Protein AF-A0AA35XKE0-F1 (afdb_monomer_lite)

pLDDT: mean 71.16, std 20.26, range [33.91, 96.56]

Radius of gyration: 29.08 Å; chains: 1; bounding box: 76×56×63 Å

Structure (mmCIF, N/CA/C/O backbone):
data_AF-A0AA35XKE0-F1
#
_entry.id   AF-A0AA35XKE0-F1
#
loop_
_atom_site.group_PDB
_atom_site.id
_atom_site.type_symbol
_atom_site.label_atom_id
_atom_site.label_alt_id
_atom_site.label_comp_id
_atom_site.label_asym_id
_atom_site.label_entity_id
_atom_site.label_seq_id
_atom_site.pdbx_PDB_ins_code
_atom_site.Cartn_x
_atom_site.Cartn_y
_atom_site.Cartn_z
_atom_site.occupancy
_atom_site.B_iso_or_equiv
_atom_site.auth_seq_id
_atom_site.auth_comp_id
_atom_site.auth_asym_id
_atom_site.auth_atom_id
_atom_site.pdbx_PDB_model_num
ATOM 1 N N . MET A 1 1 ? 40.261 -42.100 -32.897 1.00 43.12 1 MET A N 1
ATOM 2 C CA . MET A 1 1 ? 39.600 -41.003 -32.162 1.00 43.12 1 MET A CA 1
ATOM 3 C C . MET A 1 1 ? 39.778 -39.740 -32.977 1.00 43.12 1 MET A C 1
ATOM 5 O O . MET A 1 1 ? 40.883 -39.230 -33.085 1.00 43.12 1 MET A O 1
ATOM 9 N N . ASP A 1 2 ? 38.713 -39.352 -33.664 1.00 41.00 2 ASP A N 1
ATOM 10 C CA . ASP A 1 2 ? 38.736 -38.467 -34.825 1.00 41.00 2 ASP A CA 1
ATOM 11 C C . ASP A 1 2 ? 39.041 -37.004 -34.475 1.00 41.00 2 ASP A C 1
ATOM 13 O O . ASP A 1 2 ? 38.311 -36.356 -33.721 1.00 41.00 2 ASP A O 1
ATOM 17 N N . SER A 1 3 ? 40.111 -36.477 -35.083 1.00 40.22 3 SER A N 1
ATOM 18 C CA . SER A 1 3 ? 40.570 -35.077 -35.005 1.00 40.22 3 SER A CA 1
ATOM 19 C C . SER A 1 3 ? 39.459 -34.065 -35.351 1.00 40.22 3 SER A C 1
ATOM 21 O O . SER A 1 3 ? 39.380 -32.972 -34.789 1.00 40.22 3 SER A O 1
ATOM 23 N N . THR A 1 4 ? 38.504 -34.479 -36.183 1.00 53.78 4 THR A N 1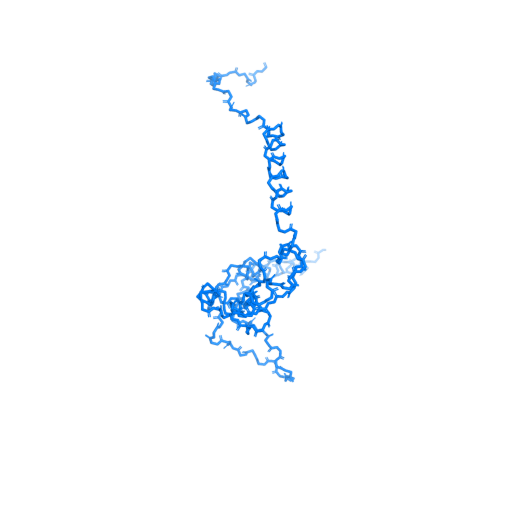
ATOM 24 C CA . THR A 1 4 ? 37.310 -33.722 -36.580 1.00 53.78 4 THR A CA 1
ATOM 25 C C . THR A 1 4 ? 36.356 -33.440 -35.416 1.00 53.78 4 THR A C 1
ATOM 27 O O . THR A 1 4 ? 35.724 -32.384 -35.378 1.00 53.78 4 THR A O 1
ATOM 30 N N . LYS A 1 5 ? 36.270 -34.341 -34.426 1.00 50.59 5 LYS A N 1
ATOM 31 C CA . LYS A 1 5 ? 35.386 -34.186 -33.257 1.00 50.59 5 LYS A CA 1
ATOM 32 C C . LYS A 1 5 ? 35.960 -33.197 -32.235 1.00 50.59 5 LYS A C 1
ATOM 34 O O . LYS A 1 5 ? 35.204 -32.461 -31.606 1.00 50.59 5 LYS A O 1
ATOM 39 N N . LEU A 1 6 ? 37.290 -33.121 -32.135 1.00 46.03 6 LEU A N 1
ATOM 40 C CA . LEU A 1 6 ? 38.006 -32.123 -31.330 1.00 46.03 6 LEU A CA 1
ATOM 41 C C . LEU A 1 6 ? 37.871 -30.710 -31.923 1.00 46.03 6 LEU A C 1
ATOM 43 O O . LEU A 1 6 ? 37.643 -29.762 -31.181 1.00 46.03 6 LEU A O 1
ATOM 47 N N . SER A 1 7 ? 37.904 -30.567 -33.253 1.00 45.28 7 SER A N 1
ATOM 48 C CA . SER A 1 7 ? 37.723 -29.266 -33.923 1.00 45.28 7 SER A CA 1
ATOM 49 C C . SER A 1 7 ? 36.307 -28.683 -33.753 1.00 45.28 7 SER A C 1
ATOM 51 O O . SER A 1 7 ? 36.143 -27.474 -33.584 1.00 45.28 7 SER A O 1
ATOM 53 N N . LEU A 1 8 ? 35.274 -29.535 -33.712 1.00 49.00 8 LEU A N 1
ATOM 54 C CA . LEU A 1 8 ? 33.892 -29.113 -33.440 1.00 49.00 8 LEU A CA 1
ATOM 55 C C . LEU A 1 8 ? 33.658 -28.726 -31.970 1.00 49.00 8 LEU A C 1
ATOM 57 O O . LEU A 1 8 ? 32.891 -27.806 -31.695 1.00 49.00 8 LEU A O 1
ATOM 61 N N . LEU A 1 9 ? 34.342 -29.382 -31.028 1.00 46.41 9 LEU A N 1
ATOM 62 C CA . LEU A 1 9 ? 34.306 -29.010 -29.608 1.00 46.41 9 LEU A CA 1
ATOM 63 C C . LEU A 1 9 ? 35.000 -27.663 -29.350 1.00 46.41 9 LEU A C 1
ATOM 65 O O . LEU A 1 9 ? 34.483 -26.852 -28.586 1.00 46.41 9 LEU A O 1
ATOM 69 N N . VAL A 1 10 ? 36.109 -27.384 -30.045 1.00 47.38 10 VAL A N 1
ATOM 70 C CA . VAL A 1 10 ? 36.825 -26.097 -29.958 1.00 47.38 10 VAL A CA 1
ATOM 71 C C . VAL A 1 10 ? 36.003 -24.945 -30.554 1.00 47.38 10 VAL A C 1
ATOM 73 O O . VAL A 1 10 ? 36.035 -23.837 -30.026 1.00 47.38 10 VAL A O 1
ATOM 76 N N . ARG A 1 11 ? 35.180 -25.202 -31.582 1.00 41.00 11 ARG A N 1
ATOM 77 C CA . ARG A 1 11 ? 34.231 -24.201 -32.106 1.00 41.00 11 ARG A CA 1
ATOM 78 C C . ARG A 1 11 ? 33.050 -23.922 -31.176 1.00 41.00 11 ARG A C 1
ATOM 80 O O . ARG A 1 11 ? 32.600 -22.786 -31.129 1.00 41.00 11 ARG A O 1
ATOM 87 N N . ASN A 1 12 ? 32.570 -24.903 -30.414 1.00 46.69 12 ASN A N 1
ATOM 88 C CA . ASN A 1 12 ? 31.483 -24.672 -29.455 1.00 46.69 12 ASN A CA 1
ATOM 89 C C . ASN A 1 12 ? 31.939 -23.949 -28.178 1.00 46.69 12 ASN A C 1
ATOM 91 O O . ASN A 1 12 ? 31.130 -23.263 -27.562 1.00 46.69 12 ASN A O 1
ATOM 95 N N . LEU A 1 13 ? 33.215 -24.058 -27.791 1.00 45.88 13 LEU A N 1
ATOM 96 C CA . LEU A 1 13 ? 33.746 -23.316 -26.643 1.00 45.88 13 LEU A CA 1
ATOM 97 C C . LEU A 1 13 ? 34.008 -21.837 -26.988 1.00 45.88 13 LEU A C 1
ATOM 99 O O . LEU A 1 13 ? 33.662 -20.968 -26.198 1.00 45.88 13 LEU A O 1
ATOM 103 N N . ALA A 1 14 ? 34.511 -21.548 -28.195 1.00 43.06 14 ALA A N 1
ATOM 104 C CA . ALA A 1 14 ? 34.700 -20.174 -28.680 1.00 43.06 14 ALA A CA 1
ATOM 105 C C . ALA A 1 14 ? 33.368 -19.447 -28.964 1.00 43.06 14 ALA A C 1
ATOM 107 O O . ALA A 1 14 ? 33.230 -18.261 -28.678 1.00 43.06 14 ALA A O 1
ATOM 108 N N . VAL A 1 15 ? 32.344 -20.168 -29.445 1.00 45.81 15 VAL A N 1
ATOM 109 C CA . VAL A 1 15 ? 30.984 -19.617 -29.601 1.00 45.81 15 VAL A CA 1
ATOM 110 C C . VAL A 1 15 ? 30.332 -19.313 -28.247 1.00 45.81 15 VAL A C 1
ATOM 112 O O . VAL A 1 15 ? 29.514 -18.405 -28.165 1.00 45.81 15 VAL A O 1
ATOM 115 N N . ALA A 1 16 ? 30.695 -20.002 -27.161 1.00 44.62 16 ALA A N 1
ATOM 116 C CA . ALA A 1 16 ? 30.170 -19.680 -25.832 1.00 44.62 16 ALA A CA 1
ATOM 117 C C . ALA A 1 16 ? 30.711 -18.343 -25.283 1.00 44.62 16 ALA A C 1
ATOM 119 O O . ALA A 1 16 ? 30.010 -17.681 -24.518 1.00 44.62 16 ALA A O 1
ATOM 120 N N . GLU A 1 17 ? 31.911 -17.921 -25.700 1.00 45.12 17 GLU A N 1
ATOM 121 C CA . GLU A 1 17 ? 32.475 -16.609 -25.350 1.00 45.12 17 GLU A CA 1
ATOM 122 C C . GLU A 1 17 ? 31.908 -15.477 -26.228 1.00 45.12 17 GLU A C 1
ATOM 124 O O . GLU A 1 17 ? 31.626 -14.398 -25.708 1.00 45.12 17 GLU A O 1
ATOM 129 N N . GLU A 1 18 ? 31.620 -15.723 -27.514 1.00 40.78 18 GLU A N 1
ATOM 130 C CA . GLU A 1 18 ? 30.926 -14.750 -28.387 1.00 40.78 18 GLU A CA 1
ATOM 131 C C . GLU A 1 18 ? 29.409 -14.646 -28.127 1.00 40.78 18 GLU A C 1
ATOM 133 O O . GLU A 1 18 ? 28.808 -13.600 -28.365 1.00 40.78 18 GLU A O 1
ATOM 138 N N . VAL A 1 19 ? 28.774 -15.669 -27.544 1.00 45.00 19 VAL A N 1
ATOM 139 C CA . VAL A 1 19 ? 27.407 -15.581 -26.978 1.00 45.00 19 VAL A CA 1
ATOM 140 C C . VAL A 1 19 ? 27.407 -14.839 -25.621 1.00 45.00 19 VAL A C 1
ATOM 142 O O . VAL A 1 19 ? 26.362 -14.635 -25.001 1.00 45.00 19 VAL A O 1
ATOM 145 N N . GLY A 1 20 ? 28.571 -14.367 -25.160 1.00 41.25 20 GLY A N 1
ATOM 146 C CA . GLY A 1 20 ? 28.744 -13.643 -23.901 1.00 41.25 20 GLY A CA 1
ATOM 147 C C . GLY A 1 20 ? 28.135 -12.237 -23.860 1.00 41.25 20 GLY A C 1
ATOM 148 O O . GLY A 1 20 ? 27.991 -11.676 -22.768 1.00 41.25 20 GLY A O 1
ATOM 149 N N . GLU A 1 21 ? 27.743 -11.661 -25.002 1.00 45.25 21 GLU A N 1
ATOM 150 C CA . GLU A 1 21 ? 27.234 -10.284 -25.071 1.00 45.25 21 GLU A CA 1
ATOM 151 C C . GLU A 1 21 ? 25.977 -10.139 -25.937 1.00 45.25 21 GLU A C 1
ATOM 153 O O . GLU A 1 21 ? 25.869 -9.252 -26.780 1.00 45.25 21 GLU A O 1
ATOM 158 N N . LEU A 1 22 ? 24.953 -10.954 -25.671 1.00 45.44 22 LEU A N 1
ATOM 159 C CA . LEU A 1 22 ? 23.583 -10.545 -25.993 1.00 45.44 22 LEU A CA 1
ATOM 160 C C . LEU A 1 22 ? 23.202 -9.366 -25.079 1.00 45.44 22 LEU A C 1
ATOM 162 O O . LEU A 1 22 ? 22.754 -9.529 -23.938 1.00 45.44 22 LEU A O 1
ATOM 166 N N . LEU A 1 23 ? 23.462 -8.159 -25.578 1.00 44.06 23 LEU A N 1
ATOM 167 C CA . LEU A 1 23 ? 22.926 -6.913 -25.050 1.00 44.06 23 LEU A CA 1
ATOM 168 C C . LEU A 1 23 ? 21.469 -6.818 -25.499 1.00 44.06 23 LEU A C 1
ATOM 170 O O . LEU A 1 23 ? 21.179 -6.338 -26.591 1.00 44.06 23 LEU A O 1
ATOM 174 N N . ASP A 1 24 ? 20.548 -7.265 -24.654 1.00 46.69 24 ASP A N 1
ATOM 175 C CA . ASP A 1 24 ? 19.159 -6.846 -24.793 1.00 46.69 24 ASP A CA 1
ATOM 176 C C . ASP A 1 24 ? 19.128 -5.387 -24.331 1.00 46.69 24 ASP A C 1
ATOM 178 O O . ASP A 1 24 ? 19.309 -5.077 -23.148 1.00 46.69 24 ASP A O 1
ATOM 182 N N . SER A 1 25 ? 18.962 -4.454 -25.267 1.00 46.16 25 SER A N 1
ATOM 183 C CA . SER A 1 25 ? 18.502 -3.125 -24.890 1.00 46.16 25 SER A CA 1
ATOM 184 C C . SER A 1 25 ? 17.178 -3.328 -24.163 1.00 46.16 25 SER A C 1
ATOM 186 O O . SER A 1 25 ? 16.230 -3.871 -24.732 1.00 46.16 25 SER A O 1
ATOM 188 N N . LEU A 1 26 ? 17.089 -2.901 -22.903 1.00 48.56 26 LEU A N 1
ATOM 189 C CA . LEU A 1 26 ? 15.862 -2.976 -22.104 1.00 48.56 26 LEU A CA 1
ATOM 190 C C . LEU A 1 26 ? 14.786 -1.979 -22.603 1.00 48.56 26 LEU A C 1
ATOM 192 O O . LEU A 1 26 ? 13.951 -1.490 -21.845 1.00 48.56 26 LEU A O 1
ATOM 196 N N . SER A 1 27 ? 14.808 -1.664 -23.895 1.00 44.28 27 SER A N 1
ATOM 197 C CA . SER A 1 27 ? 13.769 -0.981 -24.651 1.00 44.28 27 SER A CA 1
ATOM 198 C C . SER A 1 27 ? 12.544 -1.861 -24.890 1.00 44.28 27 SER A C 1
ATOM 200 O O . SER A 1 27 ? 11.506 -1.363 -25.310 1.00 44.28 27 SER A O 1
ATOM 202 N N . ILE A 1 28 ? 12.622 -3.162 -24.604 1.00 43.41 28 ILE A N 1
ATOM 203 C CA . ILE A 1 28 ? 11.529 -4.088 -24.875 1.00 43.41 28 ILE A CA 1
ATOM 204 C C . ILE A 1 28 ? 10.677 -4.284 -23.620 1.00 43.41 28 ILE A C 1
ATOM 206 O O . ILE A 1 28 ? 10.781 -5.272 -22.884 1.00 43.41 28 ILE A O 1
ATOM 210 N N . ARG A 1 29 ? 9.736 -3.363 -23.428 1.00 41.78 29 ARG A N 1
ATOM 211 C CA . ARG A 1 29 ? 8.425 -3.780 -22.941 1.00 41.78 29 ARG A CA 1
ATOM 212 C C . ARG A 1 29 ? 7.697 -4.362 -24.132 1.00 41.78 29 ARG A C 1
ATOM 214 O O . ARG A 1 29 ? 7.096 -3.643 -24.913 1.00 41.78 29 ARG A O 1
ATOM 221 N N . LEU A 1 30 ? 7.743 -5.679 -24.274 1.00 40.44 30 LEU A N 1
ATOM 222 C CA . LEU A 1 30 ? 6.838 -6.376 -25.179 1.00 40.44 30 LEU A CA 1
ATOM 223 C C . LEU A 1 30 ? 5.414 -6.193 -24.650 1.00 40.44 30 LEU A C 1
ATOM 225 O O . LEU A 1 30 ? 4.890 -7.034 -23.919 1.00 40.44 30 LEU A O 1
ATOM 229 N N . GLN A 1 31 ? 4.756 -5.110 -25.044 1.00 38.22 31 GLN A N 1
ATOM 230 C CA . GLN A 1 31 ? 3.335 -5.206 -25.284 1.00 38.22 31 GLN A CA 1
ATOM 231 C C . GLN A 1 31 ? 3.248 -6.044 -26.558 1.00 38.22 31 GLN A C 1
ATOM 233 O O . GLN A 1 31 ? 3.557 -5.562 -27.641 1.00 38.22 31 GLN A O 1
ATOM 238 N N . LYS A 1 32 ? 2.956 -7.345 -26.418 1.00 33.91 32 LYS A N 1
ATOM 239 C CA . LYS A 1 32 ? 2.592 -8.188 -27.562 1.00 33.91 32 LYS A CA 1
ATOM 240 C C . LYS A 1 32 ? 1.379 -7.531 -28.225 1.00 33.91 32 LYS A C 1
ATOM 242 O O . LYS A 1 32 ? 0.245 -7.817 -27.852 1.00 33.91 32 LYS A O 1
ATOM 247 N N . LEU A 1 33 ? 1.609 -6.629 -29.173 1.00 37.31 33 LEU A N 1
ATOM 248 C CA . LEU A 1 33 ? 0.629 -6.320 -30.194 1.00 37.31 33 LEU A CA 1
ATOM 249 C C . LEU A 1 33 ? 0.478 -7.615 -30.980 1.00 37.31 33 LEU A C 1
ATOM 251 O O . LEU A 1 33 ? 1.449 -8.171 -31.490 1.00 37.31 33 LEU A O 1
ATOM 255 N N . ALA A 1 34 ? -0.731 -8.159 -30.925 1.00 39.97 34 ALA A N 1
ATOM 256 C CA . ALA A 1 34 ? -1.120 -9.446 -31.474 1.00 39.97 34 ALA A CA 1
ATOM 257 C C . ALA A 1 34 ? -1.132 -9.426 -33.012 1.00 39.97 34 ALA A C 1
ATOM 259 O O . ALA A 1 34 ? -2.156 -9.679 -33.637 1.00 39.97 34 ALA A O 1
ATOM 260 N N . SER A 1 35 ? 0.011 -9.133 -33.621 1.00 36.81 35 SER A N 1
ATOM 261 C CA . SER A 1 35 ? 0.182 -9.076 -35.065 1.00 36.81 35 SER A CA 1
ATOM 262 C C . SER A 1 35 ? 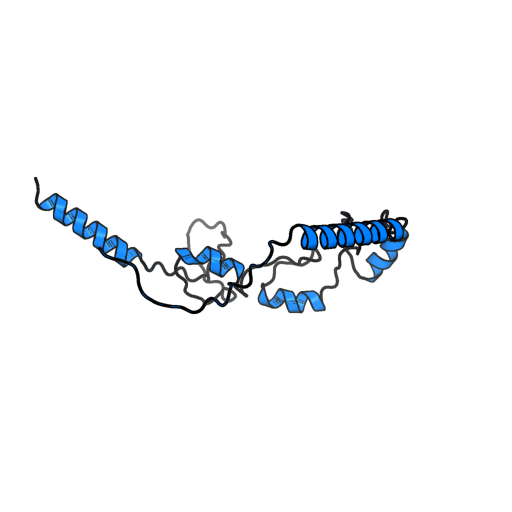1.291 -10.048 -35.442 1.00 36.81 35 SER A C 1
ATOM 264 O O . SER A 1 35 ? 2.405 -9.972 -34.932 1.00 36.81 35 SER A O 1
ATOM 266 N N . ALA A 1 36 ? 0.956 -11.003 -36.306 1.00 47.41 36 ALA A N 1
ATOM 267 C CA . ALA A 1 36 ? 1.725 -12.196 -36.669 1.00 47.41 36 ALA A CA 1
ATOM 268 C C . ALA A 1 36 ? 3.069 -11.945 -37.399 1.00 47.41 36 ALA A C 1
ATOM 270 O O . ALA A 1 36 ? 3.601 -12.842 -38.047 1.00 47.41 36 ALA A O 1
ATOM 271 N N . LEU A 1 37 ? 3.635 -10.745 -37.301 1.00 49.94 37 LEU A N 1
ATOM 272 C CA . LEU A 1 37 ? 4.887 -10.329 -37.921 1.00 49.94 37 LEU A CA 1
ATOM 273 C C . LEU A 1 37 ? 5.681 -9.587 -36.847 1.00 49.94 37 LEU A C 1
ATOM 275 O O . LEU A 1 37 ? 5.375 -8.443 -36.533 1.00 49.94 37 LEU A O 1
ATOM 279 N N . GLY A 1 38 ? 6.633 -10.281 -36.220 1.00 48.88 38 GLY A N 1
ATOM 280 C CA . GLY A 1 38 ? 7.394 -9.822 -35.054 1.00 48.88 38 GLY A CA 1
ATOM 281 C C . GLY A 1 38 ? 8.336 -8.648 -35.328 1.00 48.88 38 GLY A C 1
ATOM 282 O O . GLY A 1 38 ? 9.552 -8.798 -35.253 1.00 48.88 38 GLY A O 1
ATOM 283 N N . THR A 1 39 ? 7.787 -7.475 -35.625 1.00 37.25 39 THR A N 1
ATOM 284 C CA . THR A 1 39 ? 8.510 -6.205 -35.602 1.00 37.25 39 THR A CA 1
ATOM 285 C C . THR A 1 39 ? 8.592 -5.713 -34.160 1.00 37.25 39 THR A C 1
ATOM 287 O O . THR A 1 39 ? 7.575 -5.404 -33.540 1.00 37.25 39 THR A O 1
ATOM 290 N N . PHE A 1 40 ? 9.804 -5.678 -33.606 1.00 46.19 40 PHE A N 1
ATOM 291 C CA . PHE A 1 40 ? 10.076 -5.080 -32.301 1.00 46.19 40 PHE A CA 1
ATOM 292 C C . PHE A 1 40 ? 10.171 -3.565 -32.475 1.00 46.19 40 PHE A C 1
ATOM 294 O O . PHE A 1 40 ? 11.170 -3.062 -32.985 1.00 46.19 40 PHE A O 1
ATOM 301 N N . GLU A 1 41 ? 9.132 -2.837 -32.077 1.00 46.44 41 GLU A N 1
ATOM 302 C CA . GLU A 1 41 ? 9.211 -1.381 -31.985 1.00 46.44 41 GLU A CA 1
ATOM 303 C C . GLU A 1 41 ? 9.884 -1.002 -30.661 1.00 46.44 41 GLU A C 1
ATOM 305 O O . GLU A 1 41 ? 9.507 -1.475 -29.588 1.00 46.44 41 GLU A O 1
ATOM 310 N N . VAL A 1 42 ? 10.942 -0.194 -30.749 1.00 52.28 42 VAL A N 1
ATOM 311 C CA . VAL A 1 42 ? 11.642 0.354 -29.584 1.00 52.28 42 VAL A CA 1
ATOM 312 C C . VAL A 1 42 ? 10.761 1.448 -28.996 1.00 52.28 42 VAL A C 1
ATOM 314 O O . VAL A 1 42 ? 10.586 2.495 -29.615 1.00 52.28 42 VAL A O 1
ATOM 317 N N . ASP A 1 43 ? 10.214 1.206 -27.804 1.00 56.00 43 ASP A N 1
ATOM 318 C CA . ASP A 1 43 ? 9.458 2.213 -27.061 1.00 56.00 43 ASP A CA 1
ATOM 319 C C . ASP A 1 43 ? 10.360 3.440 -26.805 1.00 56.00 43 ASP A C 1
ATOM 321 O O . ASP A 1 43 ? 11.388 3.303 -26.131 1.00 56.00 43 ASP A O 1
ATOM 325 N N . PRO A 1 44 ? 10.005 4.649 -27.283 1.00 59.75 44 PRO A N 1
ATOM 326 C CA . PRO A 1 44 ? 10.804 5.858 -27.058 1.00 59.75 44 PRO A CA 1
ATOM 327 C C . PRO A 1 44 ? 10.849 6.274 -25.577 1.00 59.75 44 PRO A C 1
ATOM 329 O O . PRO A 1 44 ? 11.750 7.001 -25.171 1.00 59.75 44 PRO A O 1
ATOM 332 N N . ASN A 1 45 ? 9.912 5.773 -24.763 1.00 62.50 45 ASN A N 1
ATOM 333 C CA . ASN A 1 45 ? 9.873 5.943 -23.304 1.00 62.50 45 ASN A CA 1
ATOM 334 C C . ASN A 1 45 ? 10.545 4.779 -22.545 1.00 62.50 45 ASN A C 1
ATOM 336 O O . ASN A 1 45 ? 10.439 4.674 -21.320 1.00 62.50 45 ASN A O 1
ATOM 340 N N . GLY A 1 46 ? 11.178 3.851 -23.269 1.00 66.38 46 GLY A N 1
ATOM 341 C CA . GLY A 1 46 ? 11.890 2.710 -22.709 1.00 66.38 46 GLY A CA 1
ATOM 342 C C . GLY A 1 46 ? 13.222 3.103 -22.071 1.00 66.38 46 GLY A C 1
ATOM 343 O O . GLY A 1 46 ? 13.761 4.184 -22.301 1.00 66.38 46 GLY A O 1
ATOM 344 N N . CYS A 1 47 ? 13.788 2.203 -21.264 1.00 72.62 47 CYS A N 1
ATOM 345 C CA . CYS A 1 47 ? 15.110 2.440 -20.697 1.00 72.62 47 CYS A CA 1
ATOM 346 C C . CYS A 1 47 ? 16.169 2.401 -21.815 1.00 72.62 47 CYS A C 1
ATOM 348 O O . CYS A 1 47 ? 16.281 1.373 -22.487 1.00 72.62 47 CYS A O 1
ATOM 350 N N . PRO A 1 48 ? 17.006 3.443 -21.990 1.00 72.19 48 PRO A N 1
ATOM 351 C CA . PRO A 1 48 ? 18.068 3.435 -22.999 1.00 72.19 48 PRO A CA 1
ATOM 352 C C . PRO A 1 48 ? 19.263 2.540 -22.614 1.00 72.19 48 PRO A C 1
ATOM 354 O O . PRO A 1 48 ? 20.236 2.444 -23.364 1.00 72.19 48 PRO A O 1
ATOM 357 N N . ALA A 1 49 ? 19.231 1.902 -21.437 1.00 68.56 49 ALA A N 1
ATOM 358 C CA . ALA A 1 49 ? 20.334 1.098 -20.935 1.00 68.56 49 ALA A CA 1
ATOM 359 C C . ALA A 1 49 ? 20.529 -0.185 -21.759 1.00 68.56 49 ALA A C 1
ATOM 361 O O . ALA A 1 49 ? 19.604 -0.972 -21.976 1.00 68.56 49 ALA A O 1
ATOM 362 N N . LYS A 1 50 ? 21.781 -0.419 -22.162 1.00 70.44 50 LYS A N 1
ATOM 363 C CA . LYS A 1 50 ? 22.246 -1.682 -22.740 1.00 70.44 50 LYS A CA 1
ATOM 364 C C . LYS A 1 50 ? 22.887 -2.493 -21.623 1.00 70.44 50 LYS A C 1
ATOM 366 O O . LYS A 1 50 ? 23.943 -2.121 -21.119 1.00 70.44 50 LYS A O 1
ATOM 371 N N . ILE A 1 51 ? 22.230 -3.565 -21.205 1.00 69.81 51 ILE A N 1
ATOM 372 C CA . ILE A 1 51 ? 22.677 -4.407 -20.093 1.00 69.81 51 ILE A CA 1
ATOM 373 C C . ILE A 1 51 ? 22.826 -5.849 -20.565 1.00 69.81 51 ILE A C 1
ATOM 375 O O . ILE A 1 51 ? 22.161 -6.284 -21.503 1.00 69.81 51 ILE A O 1
ATOM 379 N N . LYS A 1 52 ? 23.696 -6.611 -19.900 1.00 70.00 52 LYS A N 1
ATOM 380 C CA . LYS A 1 52 ? 23.830 -8.045 -20.173 1.00 70.00 52 LYS A CA 1
ATOM 381 C C . LYS A 1 52 ? 22.540 -8.758 -19.770 1.00 70.00 52 LYS A C 1
ATOM 383 O O . LYS A 1 52 ? 22.038 -8.514 -18.672 1.00 70.00 52 LYS A O 1
ATOM 388 N N . LEU A 1 53 ? 22.055 -9.679 -20.604 1.00 70.00 53 LEU A N 1
ATOM 389 C CA . LEU A 1 53 ? 20.840 -10.465 -20.346 1.00 70.00 53 LEU A CA 1
ATOM 390 C C . LEU A 1 53 ? 20.777 -11.068 -18.935 1.00 70.00 53 LEU A C 1
ATOM 392 O O . LEU A 1 53 ? 19.755 -10.960 -18.262 1.00 70.00 53 LEU A O 1
ATOM 396 N N . GLY A 1 54 ? 21.884 -11.637 -18.448 1.00 68.62 54 GLY A N 1
ATOM 397 C CA . GLY A 1 54 ? 21.955 -12.231 -17.106 1.00 68.62 54 GLY A CA 1
ATOM 398 C C . GLY A 1 54 ? 21.708 -11.241 -15.958 1.00 68.62 54 GLY A C 1
ATOM 399 O O . GLY A 1 54 ? 21.277 -11.651 -14.887 1.00 68.62 54 GLY A O 1
ATOM 400 N N . LYS A 1 55 ? 21.914 -9.938 -16.190 1.00 72.19 55 LYS A N 1
ATOM 401 C CA . LYS A 1 55 ? 21.688 -8.856 -15.215 1.00 72.19 55 LYS A CA 1
ATOM 402 C C . LYS A 1 55 ? 20.356 -8.129 -15.415 1.00 72.19 55 LYS A C 1
ATOM 404 O O . LYS A 1 55 ? 20.056 -7.171 -14.704 1.00 72.19 55 LYS A O 1
ATOM 409 N N . ARG A 1 56 ? 19.526 -8.581 -16.362 1.00 73.19 56 ARG A N 1
ATOM 410 C CA . ARG A 1 56 ? 18.219 -7.978 -16.658 1.00 73.19 56 ARG A CA 1
ATOM 411 C C . ARG A 1 56 ? 17.309 -7.930 -15.436 1.00 73.19 56 ARG A C 1
ATOM 413 O O . ARG A 1 56 ? 16.716 -6.892 -15.164 1.00 73.19 56 ARG A O 1
ATOM 420 N N . GLY A 1 57 ? 17.224 -9.031 -14.690 1.00 76.50 57 GLY A N 1
ATOM 421 C CA . GLY A 1 57 ? 16.358 -9.121 -13.512 1.00 76.50 57 GLY A CA 1
ATOM 422 C C . GLY A 1 57 ? 16.798 -8.221 -12.353 1.00 76.50 57 GLY A C 1
ATOM 423 O O . GLY A 1 57 ? 15.956 -7.764 -11.587 1.00 76.50 57 GLY A O 1
ATOM 424 N N . GLU A 1 58 ? 18.098 -7.949 -12.223 1.00 81.69 58 GLU A N 1
ATOM 425 C CA . GLU A 1 58 ? 18.625 -6.990 -11.243 1.00 81.69 58 GLU A CA 1
ATOM 426 C C . GLU A 1 58 ? 18.274 -5.566 -11.674 1.00 81.69 58 GLU A C 1
ATOM 428 O O . GLU A 1 58 ? 17.644 -4.823 -10.926 1.00 81.69 58 GLU A O 1
ATOM 433 N N . HIS A 1 59 ? 18.555 -5.233 -12.934 1.00 82.38 59 HIS A N 1
ATOM 434 C CA . HIS A 1 59 ? 18.240 -3.923 -13.481 1.00 82.38 59 HIS A CA 1
ATOM 435 C C . HIS A 1 59 ? 16.740 -3.604 -13.438 1.00 82.38 59 HIS A C 1
ATOM 437 O O . HIS A 1 59 ? 16.375 -2.496 -13.071 1.00 82.38 59 HIS A O 1
ATOM 443 N N . GLU A 1 60 ? 15.842 -4.540 -13.756 1.00 80.38 60 GLU A N 1
ATOM 444 C CA . GLU A 1 60 ? 14.389 -4.300 -13.726 1.00 80.38 60 GLU A CA 1
ATOM 445 C C . GLU A 1 60 ? 13.886 -3.869 -12.333 1.00 80.38 60 GLU A C 1
ATOM 447 O O . GLU A 1 60 ? 12.957 -3.060 -12.212 1.00 80.38 60 GLU A O 1
ATOM 452 N N . LYS A 1 61 ? 14.538 -4.335 -11.260 1.00 81.44 61 LYS A N 1
ATOM 453 C CA . LYS A 1 61 ? 14.203 -3.958 -9.877 1.00 81.44 61 LYS A CA 1
ATOM 454 C C . LYS A 1 61 ? 14.599 -2.526 -9.528 1.00 81.44 61 LYS A C 1
ATOM 456 O O . LYS A 1 61 ? 13.954 -1.937 -8.667 1.00 81.44 61 LYS A O 1
ATOM 461 N N . GLU A 1 62 ? 15.581 -1.960 -10.222 1.00 81.19 62 GLU A N 1
ATOM 462 C CA . GLU A 1 62 ? 16.142 -0.631 -9.929 1.00 81.19 62 GLU A CA 1
ATO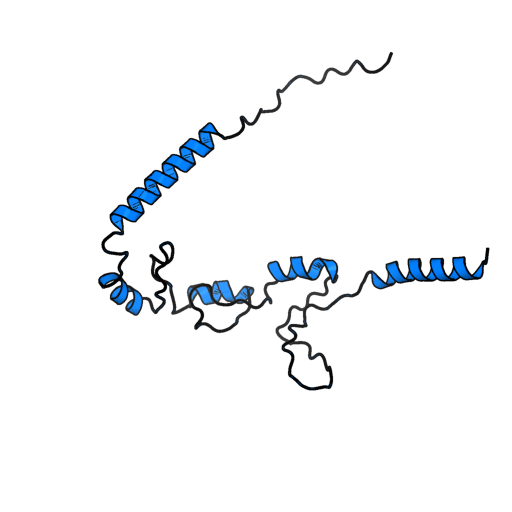M 463 C C . GLU A 1 62 ? 15.908 0.388 -11.055 1.00 81.19 62 GLU A C 1
ATOM 465 O O . GLU A 1 62 ? 16.053 1.591 -10.865 1.00 81.19 62 GLU A O 1
ATOM 470 N N . CYS A 1 63 ? 15.480 -0.068 -12.231 1.00 84.75 63 CYS A N 1
ATOM 471 C CA . CYS A 1 63 ? 15.274 0.766 -13.403 1.00 84.75 63 CYS A CA 1
ATOM 472 C C . CYS A 1 63 ? 14.185 1.816 -13.151 1.00 84.75 63 CYS A C 1
ATOM 474 O O . CYS A 1 63 ? 13.035 1.478 -12.859 1.00 84.75 63 CYS A O 1
ATOM 476 N N . GLY A 1 64 ? 14.535 3.095 -13.301 1.00 80.50 64 GLY A N 1
ATOM 477 C CA . GLY A 1 64 ? 13.593 4.214 -13.192 1.00 80.50 64 GLY A CA 1
ATOM 478 C C . GLY A 1 64 ? 12.517 4.202 -14.281 1.00 80.50 64 GLY A C 1
ATOM 479 O O . GLY A 1 64 ? 11.391 4.621 -14.042 1.00 80.50 64 GLY A O 1
ATOM 480 N N . TYR A 1 65 ? 12.823 3.625 -15.443 1.00 81.25 65 TYR A N 1
ATOM 481 C CA . TYR A 1 65 ? 11.886 3.500 -16.558 1.00 81.25 65 TYR A CA 1
ATOM 482 C C . TYR A 1 65 ? 10.982 2.268 -16.443 1.00 81.25 65 TYR A C 1
ATOM 484 O O . TYR A 1 65 ? 10.202 2.015 -17.355 1.00 81.25 65 TYR A O 1
ATOM 492 N N . ALA A 1 66 ? 11.085 1.468 -15.373 1.00 81.44 66 ALA A N 1
ATOM 493 C CA . ALA A 1 66 ? 10.238 0.294 -15.145 1.00 81.44 66 ALA A CA 1
ATOM 494 C C . ALA A 1 66 ? 8.787 0.697 -14.815 1.00 81.44 66 ALA A C 1
ATOM 496 O O . ALA A 1 66 ? 8.562 1.776 -14.269 1.00 81.44 66 ALA A O 1
ATOM 497 N N . PRO A 1 67 ? 7.774 -0.129 -15.159 1.00 82.19 67 PRO A N 1
ATOM 498 C CA . PRO A 1 67 ? 6.380 0.271 -15.063 1.00 82.19 67 PRO A CA 1
ATOM 499 C C . PRO A 1 67 ? 5.976 -0.026 -13.646 1.00 82.19 67 PRO A C 1
ATOM 501 O O . PRO A 1 67 ? 6.201 -1.122 -13.133 1.00 82.19 67 PRO A O 1
ATOM 504 N N . VAL A 1 68 ? 5.333 0.916 -13.013 1.00 87.19 68 VAL A N 1
ATOM 505 C CA . VAL A 1 68 ? 4.831 0.688 -11.680 1.00 87.19 68 VAL A CA 1
ATOM 506 C C . VAL A 1 68 ? 3.392 1.131 -11.631 1.00 87.19 68 VAL A C 1
ATOM 508 O O . VAL A 1 68 ? 2.956 2.046 -12.332 1.00 87.19 68 VAL A O 1
ATOM 511 N N . TYR A 1 69 ? 2.639 0.396 -10.831 1.00 86.25 69 TYR A N 1
ATOM 512 C CA . TYR A 1 69 ? 1.295 0.774 -10.458 1.00 86.25 69 TYR A CA 1
ATOM 513 C C . TYR A 1 69 ? 1.376 1.620 -9.200 1.00 86.25 69 TYR A C 1
ATOM 515 O O . TYR A 1 69 ? 2.246 1.399 -8.349 1.00 86.25 69 TYR A O 1
ATOM 523 N N . CYS A 1 70 ? 0.454 2.568 -9.067 1.00 86.81 70 CYS A N 1
ATOM 524 C CA . CYS A 1 70 ? 0.381 3.364 -7.859 1.00 86.81 70 CYS A CA 1
ATOM 525 C C . CYS A 1 70 ? 0.126 2.458 -6.643 1.00 86.81 70 CYS A C 1
ATOM 527 O O . CYS A 1 70 ? -0.825 1.669 -6.628 1.00 86.81 70 CYS A O 1
ATOM 529 N N . PRO A 1 71 ? 0.931 2.592 -5.578 1.00 84.56 71 PRO A N 1
ATOM 530 C CA . PRO A 1 71 ? 0.726 1.849 -4.354 1.00 84.56 71 PRO A CA 1
ATOM 531 C C . PRO A 1 71 ? -0.442 2.394 -3.541 1.00 84.56 71 PRO A C 1
ATOM 533 O O . PRO A 1 71 ? -0.741 1.776 -2.535 1.00 84.56 71 PRO A O 1
ATOM 536 N N . ASN A 1 72 ? -1.087 3.506 -3.902 1.00 82.38 72 ASN A N 1
ATOM 537 C CA . ASN A 1 72 ? -2.237 4.036 -3.163 1.00 82.38 72 ASN A CA 1
ATOM 538 C C . ASN A 1 72 ? -3.566 3.518 -3.718 1.00 82.38 72 ASN A C 1
ATOM 540 O O . ASN A 1 72 ? -4.466 3.207 -2.945 1.00 82.38 72 ASN A O 1
ATOM 544 N N . SER A 1 73 ? -3.684 3.373 -5.038 1.00 79.06 73 SER A N 1
ATOM 545 C CA . SER A 1 73 ? -4.914 2.918 -5.684 1.00 79.06 73 SER A CA 1
ATOM 546 C C . SER A 1 73 ? -4.622 2.207 -6.998 1.00 79.06 73 SER A C 1
ATOM 548 O O . SER A 1 73 ? -3.769 2.637 -7.770 1.00 79.06 73 SER A O 1
ATOM 550 N N . SER A 1 74 ? -5.379 1.145 -7.277 1.00 75.75 74 SER A N 1
ATOM 551 C CA . SER A 1 74 ? -5.384 0.475 -8.584 1.00 75.75 74 SER A CA 1
ATOM 552 C C . SER A 1 74 ? -6.084 1.288 -9.679 1.00 75.75 74 SER A C 1
ATOM 554 O O . SER A 1 74 ? -6.091 0.863 -10.830 1.00 75.75 74 SER A O 1
ATOM 556 N N . VAL A 1 75 ? -6.713 2.414 -9.320 1.00 78.00 75 VAL A N 1
ATOM 557 C CA . VAL A 1 75 ? -7.374 3.335 -10.260 1.00 78.00 75 VAL A CA 1
ATOM 558 C C . VAL A 1 75 ? -6.349 4.205 -10.983 1.00 78.00 75 VAL A C 1
ATOM 560 O O . VAL A 1 75 ? -6.546 4.555 -12.144 1.00 78.00 75 VAL A O 1
ATOM 563 N N . CYS A 1 76 ? -5.236 4.538 -10.327 1.00 79.50 76 CYS A N 1
ATOM 564 C CA . CYS A 1 76 ? -4.150 5.240 -10.993 1.00 79.50 76 CYS A CA 1
ATOM 565 C C . CYS A 1 76 ? -3.555 4.329 -12.081 1.00 79.50 76 CYS A C 1
ATOM 567 O O . CYS A 1 76 ? -3.299 3.146 -11.840 1.00 79.50 76 CYS A O 1
ATOM 569 N N . GLY A 1 77 ? -3.348 4.881 -13.280 1.00 81.38 77 GLY A N 1
ATOM 570 C CA . GLY A 1 77 ? -2.782 4.154 -14.416 1.00 81.38 77 GLY A CA 1
ATOM 571 C C . GLY A 1 77 ? -1.344 3.663 -14.188 1.00 81.38 77 GLY A C 1
ATOM 572 O O . GLY A 1 77 ? -0.748 3.851 -13.127 1.00 81.38 77 GLY A O 1
ATOM 573 N N . LYS A 1 78 ? -0.771 3.023 -15.213 1.00 82.06 78 LYS A N 1
ATOM 574 C CA . LYS A 1 78 ? 0.655 2.661 -15.228 1.00 82.06 78 LYS A CA 1
ATOM 575 C C . LYS A 1 78 ? 1.504 3.921 -15.381 1.00 82.06 78 LYS A C 1
ATOM 577 O O . LYS A 1 78 ? 1.174 4.768 -16.205 1.00 82.06 78 LYS A O 1
ATOM 582 N N . MET A 1 79 ? 2.616 3.991 -14.660 1.00 85.88 79 MET A N 1
ATOM 583 C CA . MET A 1 79 ? 3.583 5.090 -14.764 1.00 85.88 79 MET A CA 1
ATOM 584 C C . MET A 1 79 ? 5.016 4.604 -14.580 1.00 85.88 79 MET A C 1
ATOM 586 O O . MET A 1 79 ? 5.226 3.433 -14.247 1.00 85.88 79 MET A O 1
ATOM 590 N N . LEU A 1 80 ? 6.007 5.457 -14.827 1.00 84.75 80 LEU A N 1
ATOM 591 C CA . LEU A 1 80 ? 7.407 5.087 -14.640 1.00 84.75 80 LEU A CA 1
ATOM 592 C C . LEU A 1 80 ? 7.777 5.104 -13.154 1.00 84.75 80 LEU A C 1
ATOM 594 O O . LEU A 1 80 ? 7.250 5.888 -12.364 1.00 84.75 80 LEU A O 1
ATOM 598 N N . ARG A 1 81 ? 8.721 4.248 -12.754 1.00 85.19 81 ARG A N 1
ATOM 599 C CA . ARG A 1 81 ? 9.227 4.208 -11.374 1.00 85.19 81 ARG A CA 1
ATOM 600 C C . ARG A 1 81 ? 9.803 5.556 -10.942 1.00 85.19 81 ARG A C 1
ATOM 602 O O . ARG A 1 81 ? 9.601 5.940 -9.798 1.00 85.19 81 ARG A O 1
ATOM 609 N N . SER A 1 82 ? 10.457 6.281 -11.846 1.00 84.44 82 SER A N 1
ATOM 610 C CA . SER A 1 82 ? 10.941 7.642 -11.593 1.00 84.44 82 SER A CA 1
ATOM 611 C C . SER A 1 82 ? 9.815 8.649 -11.338 1.00 84.44 82 SER A C 1
ATOM 613 O O . SER A 1 82 ? 9.992 9.571 -10.551 1.00 84.44 82 SER A O 1
ATOM 615 N N . GLU A 1 83 ? 8.655 8.471 -11.970 1.00 85.56 83 GLU A N 1
ATOM 616 C CA . GLU A 1 83 ? 7.495 9.364 -11.832 1.00 85.56 83 GLU A CA 1
ATOM 617 C C . GLU A 1 83 ? 6.641 9.025 -10.602 1.00 85.56 83 GLU A C 1
ATOM 619 O O . GLU A 1 83 ? 5.832 9.840 -10.163 1.00 85.56 83 GLU A O 1
ATOM 624 N N . LEU A 1 84 ? 6.813 7.837 -10.011 1.00 87.88 84 LEU A N 1
ATOM 625 C CA . LEU A 1 84 ? 6.018 7.379 -8.869 1.00 87.88 84 LEU A CA 1
ATOM 626 C C . LEU A 1 84 ? 6.180 8.278 -7.637 1.00 87.88 84 LEU A C 1
ATOM 628 O O . LEU A 1 84 ? 5.202 8.507 -6.926 1.00 87.88 84 LEU A O 1
ATOM 632 N N . ASP A 1 85 ? 7.380 8.801 -7.381 1.00 87.19 85 ASP A N 1
ATOM 633 C CA . ASP A 1 85 ? 7.625 9.717 -6.259 1.00 87.19 85 ASP A CA 1
ATOM 634 C C . ASP A 1 85 ? 6.934 11.073 -6.447 1.00 87.19 85 ASP A C 1
ATOM 636 O O . ASP A 1 85 ? 6.416 11.647 -5.486 1.00 87.19 85 ASP A O 1
ATOM 640 N N . GLU A 1 86 ? 6.883 11.579 -7.680 1.00 88.94 86 GLU A N 1
ATOM 641 C CA . GLU A 1 86 ? 6.145 12.800 -8.004 1.00 88.94 86 GLU A CA 1
ATOM 642 C C . GLU A 1 86 ? 4.638 12.558 -7.925 1.00 88.94 86 GLU A C 1
ATOM 644 O O . GLU A 1 86 ? 3.924 13.283 -7.229 1.00 88.94 86 GLU A O 1
ATOM 649 N N . HIS A 1 87 ? 4.166 11.471 -8.538 1.00 88.81 87 HIS A N 1
ATOM 650 C CA . HIS A 1 87 ? 2.775 11.056 -8.461 1.00 88.81 87 HIS A CA 1
ATOM 651 C C . HIS A 1 87 ? 2.311 10.888 -7.026 1.00 88.81 87 HIS A C 1
ATOM 653 O O . HIS A 1 87 ? 1.224 11.326 -6.688 1.00 88.81 87 HIS A O 1
ATOM 659 N N . ARG A 1 88 ? 3.120 10.295 -6.145 1.00 86.50 88 ARG A N 1
ATOM 660 C CA . ARG A 1 88 ? 2.743 10.104 -4.742 1.00 86.50 88 ARG A CA 1
ATOM 661 C C . ARG A 1 88 ? 2.399 11.423 -4.042 1.00 86.50 88 ARG A C 1
ATOM 663 O O . ARG A 1 88 ? 1.571 11.404 -3.137 1.00 86.50 88 ARG A O 1
ATOM 670 N N . LYS A 1 89 ? 3.003 12.542 -4.455 1.00 86.12 89 LYS A N 1
ATOM 671 C CA . LYS A 1 89 ? 2.720 13.880 -3.911 1.00 86.12 89 LYS A CA 1
ATOM 672 C C . LYS A 1 89 ? 1.431 14.483 -4.470 1.00 86.12 89 LYS A C 1
ATOM 674 O O . LYS A 1 89 ? 0.766 15.221 -3.754 1.00 86.12 89 LYS A O 1
ATOM 679 N N . THR A 1 90 ? 1.078 14.181 -5.719 1.00 86.00 90 THR A N 1
ATOM 680 C CA . THR A 1 90 ? -0.122 14.714 -6.395 1.00 86.00 90 THR A CA 1
ATOM 681 C C . THR A 1 90 ? -1.282 13.715 -6.457 1.00 86.00 90 THR A C 1
ATOM 683 O O . THR A 1 90 ? -2.355 14.029 -6.972 1.00 86.00 90 THR A O 1
ATOM 686 N N . CYS A 1 91 ? -1.084 12.497 -5.949 1.00 88.06 91 CYS A N 1
ATOM 687 C CA . CYS A 1 91 ? -2.053 11.418 -6.018 1.00 88.06 91 CYS A CA 1
ATOM 688 C C . CYS A 1 91 ? -3.277 11.782 -5.186 1.00 88.06 91 CYS A C 1
ATOM 690 O O . CYS A 1 91 ? -3.225 11.838 -3.961 1.00 88.06 91 CYS A O 1
ATOM 692 N N . GLN A 1 92 ? -4.398 11.964 -5.876 1.00 87.81 92 GLN A N 1
ATOM 693 C CA . GLN A 1 92 ? -5.685 12.274 -5.258 1.00 87.81 92 GLN A CA 1
ATOM 694 C C . GLN A 1 92 ? -6.226 11.104 -4.433 1.00 87.81 92 GLN A C 1
ATOM 696 O O . GLN A 1 92 ? -7.039 11.312 -3.544 1.00 87.81 92 GLN A O 1
ATOM 701 N N . TYR A 1 93 ? -5.770 9.879 -4.706 1.00 88.69 93 TYR A N 1
ATOM 702 C CA . TYR A 1 93 ? -6.208 8.687 -3.994 1.00 88.69 93 TYR A CA 1
ATOM 703 C C . TYR A 1 93 ? -5.252 8.321 -2.864 1.00 88.69 93 TYR A C 1
ATOM 705 O O . TYR A 1 93 ? -4.036 8.222 -3.049 1.00 88.69 93 TYR A O 1
ATOM 713 N N . GLN A 1 94 ? -5.826 8.014 -1.711 1.00 88.62 94 GLN A N 1
ATOM 714 C CA . GLN A 1 94 ? -5.142 7.430 -0.568 1.00 88.62 94 GLN A CA 1
ATOM 715 C C . GLN A 1 94 ? -5.892 6.190 -0.082 1.00 88.62 94 GLN A C 1
ATOM 717 O O . GLN A 1 94 ? -7.056 5.964 -0.411 1.00 88.62 94 GLN A O 1
ATOM 722 N N . ARG A 1 95 ? -5.204 5.354 0.698 1.00 89.88 95 ARG A N 1
ATOM 723 C CA . ARG A 1 95 ? -5.841 4.247 1.416 1.00 89.88 95 ARG A CA 1
ATOM 724 C C . ARG A 1 95 ? -6.240 4.693 2.808 1.00 89.88 95 ARG A C 1
ATOM 726 O O . ARG A 1 95 ? -5.575 5.535 3.406 1.00 89.88 95 ARG A O 1
ATOM 733 N N . CYS A 1 96 ? -7.283 4.068 3.341 1.00 92.19 96 CYS A N 1
ATOM 734 C CA . CYS A 1 96 ? -7.668 4.242 4.735 1.00 92.19 96 CYS A CA 1
ATOM 735 C C . CYS A 1 96 ? -6.455 4.011 5.670 1.00 92.19 96 CYS A C 1
ATOM 737 O O . CYS A 1 96 ? -5.719 3.040 5.464 1.00 92.19 96 CYS A O 1
ATOM 739 N N . PRO A 1 97 ? -6.252 4.826 6.726 1.00 90.69 97 PRO A N 1
ATOM 740 C CA . PRO A 1 97 ? -5.184 4.621 7.717 1.00 90.69 97 PRO A CA 1
ATOM 741 C C . PRO A 1 97 ? -5.178 3.214 8.339 1.00 90.69 97 PRO A C 1
ATOM 743 O O . PRO A 1 97 ? -4.134 2.684 8.723 1.00 90.69 97 PRO A O 1
ATOM 746 N N . HIS A 1 98 ? -6.347 2.570 8.370 1.00 91.25 98 HIS A N 1
ATOM 747 C CA . HIS A 1 98 ? -6.547 1.200 8.842 1.00 91.25 98 HIS A CA 1
ATOM 748 C C . HIS A 1 98 ? -6.237 0.124 7.790 1.00 91.25 98 HIS A C 1
ATOM 750 O O . HIS A 1 98 ? -6.548 -1.049 7.995 1.00 91.25 98 HIS A O 1
ATOM 756 N N . TYR A 1 99 ? -5.611 0.476 6.661 1.00 91.81 99 TYR A N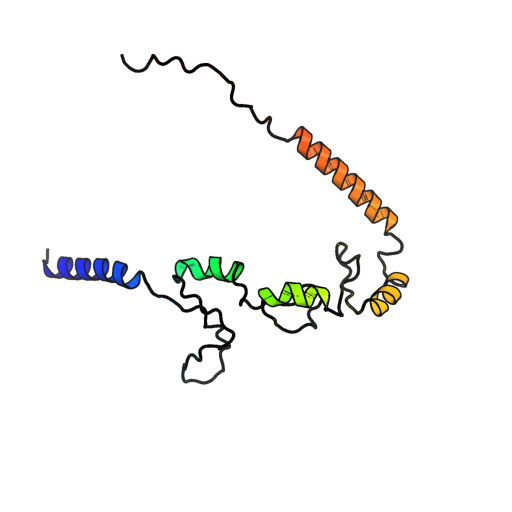 1
ATOM 757 C CA . TYR A 1 99 ? -5.181 -0.479 5.632 1.00 91.81 99 TYR A CA 1
ATOM 758 C C . TYR A 1 99 ? -4.264 -1.569 6.202 1.00 91.81 99 TYR A C 1
ATOM 760 O O . TYR A 1 99 ? -4.396 -2.736 5.839 1.00 91.81 99 TYR A O 1
ATOM 768 N N . LYS A 1 100 ? -3.414 -1.224 7.180 1.00 89.56 100 LYS A N 1
ATOM 769 C CA . LYS A 1 100 ? -2.576 -2.186 7.921 1.00 89.56 100 LYS A CA 1
ATOM 770 C C . LYS A 1 100 ? -3.372 -3.271 8.656 1.00 89.56 100 LYS A C 1
ATOM 772 O O . LYS A 1 100 ? -2.867 -4.370 8.847 1.00 89.56 100 LYS A O 1
ATOM 777 N N . TYR A 1 101 ? -4.621 -2.983 9.016 1.00 90.00 101 TYR A N 1
ATOM 778 C CA . TYR A 1 101 ? -5.547 -3.931 9.638 1.00 90.00 101 TYR A CA 1
ATOM 779 C C . TYR A 1 101 ? -6.476 -4.595 8.623 1.00 90.00 101 TYR A C 1
ATOM 781 O O . TYR A 1 101 ? -7.428 -5.267 9.015 1.00 90.00 101 TYR A O 1
ATOM 789 N N . ASN A 1 102 ? -6.187 -4.438 7.326 1.00 90.12 102 ASN A N 1
ATOM 790 C CA . ASN A 1 102 ? -6.948 -4.972 6.202 1.00 90.12 102 ASN A CA 1
ATOM 791 C C . ASN A 1 102 ? -8.247 -4.201 5.886 1.00 90.12 102 ASN A C 1
ATOM 793 O O . ASN A 1 102 ? -9.214 -4.773 5.374 1.00 90.12 102 ASN A O 1
ATOM 797 N N . CYS A 1 103 ? -8.291 -2.891 6.162 1.00 92.25 103 CYS A N 1
ATOM 798 C CA . CYS A 1 103 ? -9.304 -2.021 5.562 1.00 92.25 103 CYS A CA 1
ATOM 799 C C . CYS A 1 103 ? -8.994 -1.800 4.075 1.00 92.25 103 CYS A C 1
ATOM 801 O O . CYS A 1 103 ? -7.945 -1.261 3.742 1.00 92.25 103 CYS A O 1
ATOM 803 N N . ARG A 1 104 ? -9.899 -2.194 3.173 1.00 90.56 104 ARG A N 1
ATOM 804 C CA . ARG A 1 104 ? -9.698 -2.083 1.713 1.00 90.56 104 ARG A CA 1
ATOM 805 C C . ARG A 1 104 ? -10.187 -0.761 1.111 1.00 90.56 104 ARG A C 1
ATOM 807 O O . ARG A 1 104 ? -10.148 -0.608 -0.104 1.00 90.56 104 ARG A O 1
ATOM 814 N N . PHE A 1 105 ? -10.673 0.164 1.937 1.00 90.94 105 PHE A N 1
ATOM 815 C CA . PHE A 1 105 ? -11.191 1.439 1.455 1.00 90.94 105 PHE A CA 1
ATOM 816 C C . PHE A 1 105 ? -10.059 2.315 0.903 1.00 90.94 105 PHE A C 1
ATOM 818 O O . PHE A 1 105 ? -9.022 2.495 1.551 1.00 90.94 105 PHE A O 1
ATOM 825 N N . GLN A 1 106 ? -10.284 2.853 -0.291 1.00 91.06 106 GLN A N 1
ATOM 826 C CA . GLN A 1 106 ? -9.420 3.803 -0.978 1.00 91.06 106 GLN A CA 1
ATOM 827 C C . GLN A 1 106 ? -10.306 4.902 -1.565 1.00 91.06 106 GLN A C 1
ATOM 829 O O . GLN A 1 106 ? -11.395 4.601 -2.048 1.00 91.06 106 GLN A O 1
ATOM 834 N N . GLY A 1 107 ? -9.842 6.142 -1.523 1.00 90.62 107 GLY A N 1
ATOM 835 C CA . GLY A 1 107 ? -10.625 7.294 -1.956 1.00 90.62 107 GLY A CA 1
ATOM 836 C C . GLY A 1 107 ? -9.827 8.583 -1.850 1.00 90.62 107 GLY A C 1
ATOM 837 O O . GLY A 1 107 ? -8.633 8.556 -1.524 1.00 90.62 107 GLY A O 1
ATOM 838 N N . THR A 1 108 ? -10.482 9.700 -2.128 1.00 90.69 108 THR A N 1
ATOM 839 C CA . THR A 1 108 ? -9.933 11.035 -1.879 1.00 90.69 108 THR A CA 1
ATOM 840 C C . THR A 1 108 ? -9.805 11.310 -0.376 1.00 90.69 108 THR A C 1
ATOM 842 O O . THR A 1 108 ? -10.370 10.577 0.444 1.00 90.69 108 THR A O 1
ATOM 845 N N . PRO A 1 109 ? -9.047 12.342 0.041 1.00 89.19 109 PRO A N 1
ATOM 846 C CA . PRO A 1 109 ? -8.988 12.736 1.446 1.00 89.19 109 PRO A CA 1
ATOM 847 C C . PRO A 1 109 ? -10.366 12.960 2.072 1.00 89.19 109 PRO A C 1
ATOM 849 O O . PRO A 1 109 ? -10.635 12.412 3.138 1.00 89.19 109 PRO A O 1
ATOM 852 N N . GLU A 1 110 ? -11.255 13.638 1.351 1.00 90.81 110 GLU A N 1
ATOM 853 C CA . GLU A 1 110 ? -12.627 13.930 1.776 1.00 90.81 110 GLU A CA 1
ATOM 854 C C . GLU A 1 110 ? -13.464 12.648 1.939 1.00 90.81 110 GLU A C 1
ATOM 856 O O . GLU A 1 110 ? -14.139 12.448 2.952 1.00 90.81 110 GLU A O 1
ATOM 861 N N . GLU A 1 111 ? -13.377 11.723 0.977 1.00 92.06 111 GLU A N 1
ATOM 862 C CA . GLU A 1 111 ? -14.058 10.423 1.047 1.00 92.06 111 GLU A CA 1
ATOM 863 C C . GLU A 1 111 ? -13.552 9.576 2.220 1.00 92.06 111 GLU A C 1
ATOM 865 O O . GLU A 1 111 ? -14.321 8.839 2.845 1.00 92.06 111 GLU A O 1
ATOM 870 N N . ILE A 1 112 ? -12.260 9.679 2.544 1.00 92.75 112 ILE A N 1
ATOM 871 C CA . ILE A 1 112 ? -11.670 8.983 3.687 1.00 92.75 112 ILE A CA 1
ATOM 872 C C . ILE A 1 112 ? -12.163 9.571 5.000 1.00 92.75 112 ILE A C 1
ATOM 874 O O . ILE A 1 112 ? -12.499 8.796 5.891 1.00 92.75 112 ILE A O 1
ATOM 878 N N . GLU A 1 113 ? -12.252 10.892 5.134 1.00 92.62 113 GLU A N 1
ATOM 879 C CA . GLU A 1 113 ? -12.816 11.519 6.335 1.00 92.62 113 GLU A CA 1
ATOM 880 C C . GLU A 1 113 ? -14.260 11.062 6.579 1.00 92.62 113 GLU A C 1
ATOM 882 O O . GLU A 1 113 ? -14.607 10.657 7.691 1.00 92.62 113 GLU A O 1
ATOM 887 N N . GLY A 1 114 ? -15.080 11.003 5.525 1.00 93.50 114 GLY A N 1
ATOM 888 C CA . GLY A 1 114 ? -16.416 10.407 5.596 1.00 93.50 114 GLY A CA 1
ATOM 889 C C . GLY A 1 114 ? -16.381 8.928 6.000 1.00 93.50 114 GLY A C 1
ATOM 890 O O . GLY A 1 114 ? -17.110 8.500 6.900 1.00 93.50 114 GLY A O 1
ATOM 891 N N . HIS A 1 115 ? -15.489 8.143 5.391 1.00 94.19 115 HIS A N 1
ATOM 892 C CA . HIS A 1 115 ? -15.314 6.726 5.703 1.00 94.19 115 HIS A CA 1
ATOM 893 C C . HIS A 1 115 ? -14.880 6.476 7.150 1.00 94.19 115 HIS A C 1
ATOM 895 O O . HIS A 1 115 ? -15.349 5.508 7.744 1.00 94.19 115 HIS A O 1
ATOM 901 N N . LEU A 1 116 ? -14.023 7.311 7.744 1.00 93.38 116 LEU A N 1
ATOM 902 C CA . LEU A 1 116 ? -13.541 7.112 9.116 1.00 93.38 116 LEU A CA 1
ATOM 903 C C . LEU A 1 116 ? -14.699 7.024 10.120 1.00 93.38 116 LEU A C 1
ATOM 905 O O . LEU A 1 116 ? -14.661 6.171 11.002 1.00 93.38 116 LEU A O 1
ATOM 909 N N . ASN A 1 117 ? -15.780 7.782 9.913 1.00 90.62 117 ASN A N 1
ATOM 910 C CA . ASN A 1 117 ? -16.981 7.731 10.756 1.00 90.62 117 ASN A CA 1
ATOM 911 C C . ASN A 1 117 ? -17.741 6.392 10.689 1.00 90.62 117 ASN A C 1
ATOM 913 O O . ASN A 1 117 ? -18.476 6.048 11.610 1.00 90.62 117 ASN A O 1
ATOM 917 N N . THR A 1 118 ? -17.573 5.627 9.609 1.00 91.94 118 THR A N 1
ATOM 918 C CA . THR A 1 118 ? -18.209 4.310 9.404 1.00 91.94 118 THR A CA 1
ATOM 919 C C . THR A 1 118 ? -17.200 3.161 9.419 1.00 91.94 118 THR A C 1
ATOM 921 O O . THR A 1 118 ? -17.553 1.992 9.246 1.00 91.94 118 THR A O 1
ATOM 924 N N . CYS A 1 119 ? -15.918 3.467 9.622 1.00 94.31 119 CYS A N 1
ATOM 925 C CA . CYS A 1 119 ? -14.857 2.488 9.537 1.00 94.31 119 CYS A CA 1
ATOM 926 C C . CYS A 1 119 ? -14.899 1.564 10.756 1.00 94.31 119 CYS A C 1
ATOM 928 O O . CYS A 1 119 ? -14.725 1.990 11.896 1.00 94.31 119 CYS A O 1
ATOM 930 N N . LYS A 1 120 ? -15.025 0.258 10.505 1.00 92.00 120 LYS A N 1
ATOM 931 C CA . LYS A 1 120 ? -15.052 -0.781 11.549 1.00 92.00 120 LYS A CA 1
ATOM 932 C C . LYS A 1 120 ? -13.839 -0.771 12.492 1.00 92.00 120 LYS A C 1
ATOM 934 O O . LYS A 1 120 ? -13.935 -1.262 13.610 1.00 92.00 120 LYS A O 1
ATOM 939 N N . TYR A 1 121 ? -12.700 -0.243 12.042 1.00 92.94 121 TYR A N 1
ATOM 940 C CA . TYR A 1 121 ? -11.471 -0.165 12.836 1.00 92.94 121 TYR A CA 1
ATOM 941 C C . TYR A 1 121 ? -11.344 1.143 13.623 1.00 92.94 121 TYR A C 1
ATOM 943 O O . TYR A 1 121 ? -10.557 1.201 14.564 1.00 92.94 121 TYR A O 1
ATOM 951 N N . GLU A 1 122 ? -12.120 2.177 13.284 1.00 92.94 122 GLU A N 1
ATOM 952 C CA . GLU A 1 122 ? -12.030 3.478 13.951 1.00 92.94 122 GLU A CA 1
ATOM 953 C C . GLU A 1 122 ? -12.503 3.392 15.407 1.00 92.94 122 GLU A C 1
ATOM 955 O O . GLU A 1 122 ? -11.828 3.895 16.304 1.00 92.94 122 GLU A O 1
ATOM 960 N N . GLY A 1 123 ? -13.590 2.656 15.667 1.00 90.06 123 GLY A N 1
ATOM 961 C CA . GLY A 1 123 ? -14.111 2.440 17.023 1.00 90.06 123 GLY A CA 1
ATOM 962 C C . GLY A 1 123 ? -13.166 1.661 17.948 1.00 90.06 123 GLY A C 1
ATOM 963 O O . GLY A 1 123 ? -13.241 1.803 19.164 1.00 90.06 123 GLY A O 1
ATOM 964 N N . VAL A 1 124 ? -12.240 0.876 17.388 1.00 92.06 124 VAL A N 1
ATOM 965 C CA . VAL A 1 124 ? -11.247 0.084 18.141 1.00 92.06 124 VAL A CA 1
ATOM 966 C C . VAL A 1 124 ? -9.818 0.614 17.987 1.00 92.06 124 VAL A C 1
ATOM 968 O O . VAL A 1 124 ? -8.872 -0.030 18.440 1.00 92.06 124 VAL A O 1
ATOM 971 N N . LYS A 1 125 ? -9.628 1.797 17.384 1.00 91.44 125 LYS A N 1
ATOM 972 C CA . LYS A 1 125 ? -8.296 2.336 17.060 1.00 91.44 125 LYS A CA 1
ATOM 973 C C . LYS A 1 125 ? -7.372 2.435 18.273 1.00 91.44 125 LYS A C 1
ATOM 975 O O . LYS A 1 125 ? -6.192 2.122 18.157 1.00 91.44 125 LYS A O 1
ATOM 980 N N . GLY A 1 126 ? -7.914 2.822 19.431 1.00 91.31 126 GLY A N 1
ATOM 981 C CA . GLY A 1 126 ? -7.143 2.964 20.668 1.00 91.31 126 GLY A CA 1
ATOM 982 C C . GLY A 1 126 ? -6.592 1.624 21.150 1.00 91.31 126 GLY A C 1
ATOM 983 O O . GLY A 1 126 ? -5.408 1.516 21.455 1.00 91.31 126 GLY A O 1
ATOM 984 N N . PHE A 1 127 ? -7.422 0.578 21.116 1.00 93.38 127 PHE A N 1
ATOM 985 C CA . PHE A 1 127 ? -6.995 -0.778 21.451 1.00 93.38 127 PHE A CA 1
ATOM 986 C C . PHE A 1 127 ? -5.921 -1.285 20.480 1.00 93.38 127 PHE A C 1
ATOM 988 O O . PHE A 1 127 ? -4.888 -1.794 20.908 1.00 93.38 127 PHE A O 1
ATOM 995 N N . LEU A 1 128 ? -6.118 -1.084 19.173 1.00 91.81 128 LEU A N 1
ATOM 996 C CA . LEU A 1 128 ? -5.145 -1.497 18.157 1.00 91.81 128 LEU A CA 1
ATOM 997 C C . LEU A 1 128 ? -3.787 -0.795 18.332 1.00 91.81 128 LEU A C 1
ATOM 999 O O . LEU A 1 128 ? -2.746 -1.440 18.213 1.00 91.81 128 LEU A O 1
ATOM 1003 N N . GLN A 1 129 ? -3.786 0.500 18.658 1.00 91.94 129 GLN A N 1
ATOM 1004 C CA . GLN A 1 129 ? -2.567 1.269 18.930 1.00 91.94 129 GLN A CA 1
ATOM 1005 C C . GLN A 1 129 ? -1.851 0.799 20.201 1.00 91.94 129 GLN A C 1
ATOM 1007 O O . GLN A 1 129 ? -0.623 0.702 20.207 1.00 91.94 129 GLN A O 1
ATOM 1012 N N . GLN A 1 130 ? -2.600 0.476 21.258 1.00 94.81 130 GLN A N 1
ATOM 1013 C CA . GLN A 1 130 ? -2.031 -0.067 22.489 1.00 94.81 130 GLN A CA 1
ATOM 1014 C C . GLN A 1 130 ? -1.349 -1.416 22.234 1.00 94.81 130 GLN A C 1
ATOM 1016 O O . GLN A 1 130 ? -0.173 -1.570 22.560 1.00 94.81 130 GLN A O 1
ATOM 1021 N N . VAL A 1 131 ? -2.044 -2.352 21.577 1.00 94.25 131 VAL A N 1
ATOM 1022 C CA . VAL A 1 131 ? -1.498 -3.677 21.244 1.00 94.25 131 VAL A CA 1
ATOM 1023 C C . VAL A 1 131 ? -0.250 -3.555 20.368 1.00 94.25 131 VAL A C 1
ATOM 1025 O O . VAL A 1 131 ? 0.742 -4.241 20.602 1.00 94.25 131 VAL A O 1
ATOM 1028 N N . GLU A 1 132 ? -0.242 -2.658 19.378 1.00 93.19 132 GLU A N 1
ATOM 1029 C CA . GLU A 1 132 ? 0.959 -2.389 18.577 1.00 93.19 132 GLU A CA 1
ATOM 1030 C C . GLU A 1 132 ? 2.126 -1.862 19.418 1.00 93.19 132 GLU A C 1
ATOM 1032 O O . GLU A 1 132 ? 3.271 -2.265 19.197 1.00 93.19 132 GLU A O 1
ATOM 1037 N N . GLY A 1 133 ? 1.844 -0.980 20.380 1.00 95.81 133 GLY A N 1
ATOM 1038 C CA . GLY A 1 133 ? 2.823 -0.478 21.339 1.00 95.81 133 GLY A CA 1
ATOM 1039 C C . GLY A 1 133 ? 3.432 -1.603 22.173 1.00 95.81 133 GLY A C 1
ATOM 1040 O O . GLY A 1 133 ? 4.656 -1.728 22.232 1.00 95.81 133 GLY A O 1
ATOM 1041 N N . GLU A 1 134 ? 2.598 -2.470 22.745 1.00 96.56 134 GLU A N 1
ATOM 1042 C CA . GLU A 1 134 ? 3.038 -3.627 23.532 1.00 96.56 134 GLU A CA 1
ATOM 1043 C C . GLU A 1 134 ? 3.853 -4.612 22.690 1.00 96.56 134 GLU A C 1
ATOM 1045 O O . GLU A 1 134 ? 4.959 -4.991 23.072 1.00 96.56 134 GLU A O 1
ATOM 1050 N N . VAL A 1 135 ? 3.379 -4.960 21.490 1.00 95.12 135 VAL A N 1
ATOM 1051 C CA . VAL A 1 135 ? 4.112 -5.829 20.557 1.00 95.12 135 VAL A CA 1
ATOM 1052 C C . VAL A 1 135 ? 5.464 -5.220 20.189 1.00 95.12 135 VAL A C 1
ATOM 1054 O O . VAL A 1 135 ? 6.465 -5.935 20.114 1.00 95.12 135 VAL A O 1
ATOM 1057 N N . LYS A 1 136 ? 5.530 -3.904 19.968 1.00 95.44 136 LYS A N 1
ATOM 1058 C CA . LYS A 1 136 ? 6.785 -3.202 19.674 1.00 95.44 136 LYS A CA 1
ATOM 1059 C C . LYS A 1 136 ? 7.748 -3.256 20.861 1.00 95.44 136 LYS A C 1
ATOM 1061 O O . LYS A 1 136 ? 8.934 -3.512 20.649 1.00 95.44 136 LYS A O 1
ATOM 1066 N N . MET A 1 137 ? 7.252 -3.061 22.082 1.00 94.69 137 MET A N 1
ATOM 1067 C CA . MET A 1 137 ? 8.042 -3.174 23.312 1.00 94.69 137 MET A CA 1
ATOM 1068 C C . MET A 1 137 ? 8.581 -4.593 23.500 1.00 94.69 137 MET A C 1
ATOM 1070 O O . MET A 1 137 ? 9.785 -4.764 23.696 1.00 94.69 137 MET A O 1
ATOM 1074 N N . LEU A 1 138 ? 7.726 -5.608 23.346 1.00 94.25 138 LEU A N 1
ATOM 1075 C CA . LEU A 1 138 ? 8.107 -7.017 23.436 1.00 94.25 138 LEU A CA 1
ATOM 1076 C C . LEU A 1 138 ? 9.164 -7.378 22.393 1.00 94.25 138 LEU A C 1
ATOM 1078 O O . LEU A 1 138 ? 10.211 -7.907 22.748 1.00 94.25 138 LEU A O 1
ATOM 1082 N N . ARG A 1 139 ? 8.957 -7.012 21.120 1.00 92.88 139 ARG A N 1
ATOM 1083 C CA . ARG A 1 139 ? 9.955 -7.208 20.051 1.00 92.88 139 ARG A CA 1
ATOM 1084 C C . ARG A 1 139 ? 11.278 -6.503 20.353 1.00 92.88 139 ARG A C 1
ATOM 1086 O O . ARG A 1 139 ? 12.334 -7.017 19.997 1.00 92.88 139 ARG A O 1
ATOM 1093 N N . GLY A 1 140 ? 11.226 -5.328 20.980 1.00 92.06 140 GLY A N 1
ATOM 1094 C CA . GLY A 1 140 ? 12.405 -4.588 21.423 1.00 92.06 140 GLY A CA 1
ATOM 1095 C C . GLY A 1 140 ? 13.160 -5.295 22.549 1.00 92.06 140 GLY A C 1
ATOM 1096 O O . GLY A 1 140 ? 14.383 -5.396 22.477 1.00 92.06 140 GLY A O 1
ATOM 1097 N N . SER A 1 141 ? 12.450 -5.817 23.555 1.00 91.44 141 SER A N 1
ATOM 1098 C CA . SER A 1 141 ? 13.054 -6.624 24.625 1.00 91.44 141 SER A CA 1
ATOM 1099 C C . SER A 1 141 ? 13.682 -7.891 24.068 1.00 91.44 141 SER A C 1
ATOM 1101 O O . SER A 1 141 ? 14.872 -8.113 24.268 1.00 91.44 141 SER A O 1
ATOM 1103 N N . TRP A 1 142 ? 12.928 -8.629 23.250 1.00 89.19 142 TRP A N 1
ATOM 1104 C CA . TRP A 1 142 ? 13.399 -9.847 22.600 1.00 89.19 142 TRP A CA 1
ATOM 1105 C C . TRP A 1 142 ? 14.651 -9.582 21.766 1.00 89.19 142 TRP A C 1
ATOM 1107 O O . TRP A 1 142 ? 15.642 -10.279 2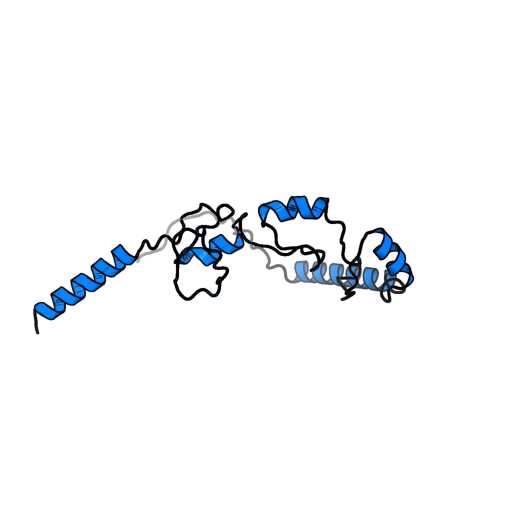1.911 1.00 89.19 142 TRP A O 1
ATOM 1117 N N . ARG A 1 143 ? 14.670 -8.505 20.966 1.00 86.50 143 ARG A N 1
ATOM 1118 C CA . ARG A 1 143 ? 15.865 -8.106 20.206 1.00 86.50 143 ARG A CA 1
ATOM 1119 C C . ARG A 1 143 ? 17.080 -7.858 21.104 1.00 86.50 143 ARG A C 1
ATOM 1121 O O . ARG A 1 143 ? 18.180 -8.135 20.653 1.00 86.50 143 ARG A O 1
ATOM 1128 N N . ARG A 1 144 ? 16.916 -7.304 22.311 1.00 79.69 144 ARG A N 1
ATOM 1129 C CA . ARG A 1 144 ? 18.031 -7.065 23.251 1.00 79.69 144 ARG A CA 1
ATOM 1130 C C . ARG A 1 144 ? 18.508 -8.352 23.915 1.00 79.69 144 ARG A C 1
ATOM 1132 O O . ARG A 1 144 ? 19.707 -8.530 24.065 1.00 79.69 144 ARG A O 1
ATOM 1139 N N . GLU A 1 145 ? 17.583 -9.230 24.284 1.00 80.44 145 GLU A N 1
ATOM 1140 C CA . GLU A 1 145 ? 17.874 -10.521 24.919 1.00 80.44 145 GLU A CA 1
ATOM 1141 C C . GLU A 1 145 ? 18.501 -11.521 23.939 1.00 80.44 145 GLU A C 1
ATOM 1143 O O . GLU A 1 145 ? 19.409 -12.259 24.303 1.00 80.44 145 GLU A O 1
ATOM 1148 N N . THR A 1 146 ? 18.049 -11.526 22.683 1.00 75.06 146 THR A N 1
ATOM 1149 C CA . THR A 1 146 ? 18.545 -12.414 21.622 1.00 75.06 146 THR A CA 1
ATOM 1150 C C . THR A 1 146 ? 19.514 -11.722 20.672 1.00 75.06 146 THR A C 1
ATOM 1152 O O . THR A 1 146 ? 19.848 -12.287 19.626 1.00 75.06 146 THR A O 1
ATOM 1155 N N . ALA A 1 147 ? 19.937 -10.490 20.975 1.00 67.25 147 ALA A N 1
ATOM 1156 C CA . ALA A 1 147 ? 21.054 -9.889 20.267 1.00 67.25 147 ALA A CA 1
ATOM 1157 C C . ALA A 1 147 ? 22.263 -10.789 20.532 1.00 67.25 147 ALA A C 1
ATOM 1159 O O . ALA A 1 147 ? 22.584 -11.024 21.701 1.00 67.25 147 ALA A O 1
ATOM 1160 N N . PRO A 1 148 ? 22.940 -11.313 19.496 1.00 65.38 148 PRO A N 1
ATOM 1161 C CA . PRO A 1 148 ? 24.225 -11.941 19.727 1.00 65.38 148 PRO A CA 1
ATOM 1162 C C . PRO A 1 148 ? 25.080 -10.910 20.458 1.00 65.38 148 PRO A C 1
ATOM 1164 O O . PRO A 1 148 ? 25.138 -9.754 20.031 1.00 65.38 148 PRO A O 1
ATOM 1167 N N . PHE A 1 149 ? 25.708 -11.313 21.567 1.00 59.31 149 PHE A N 1
ATOM 1168 C CA . PHE A 1 149 ? 26.849 -10.580 22.092 1.00 59.31 149 PHE A CA 1
ATOM 1169 C C . PHE A 1 149 ? 27.761 -10.364 20.891 1.00 59.31 149 PHE A C 1
ATOM 1171 O O . PHE A 1 149 ? 28.374 -11.310 20.393 1.00 59.31 149 PHE A O 1
ATOM 1178 N N . THR A 1 150 ? 27.797 -9.144 20.360 1.00 55.56 150 THR A N 1
ATOM 1179 C CA . THR A 1 150 ? 28.882 -8.751 19.485 1.00 55.56 150 THR A CA 1
ATOM 1180 C C . THR A 1 150 ? 30.091 -8.844 20.389 1.00 55.56 150 THR A C 1
ATOM 1182 O O . THR A 1 150 ? 30.329 -7.961 21.212 1.00 55.56 150 THR A O 1
ATOM 1185 N N . LEU A 1 151 ? 30.783 -9.978 20.310 1.00 50.72 151 LEU A N 1
ATOM 1186 C CA . LEU A 1 151 ? 32.163 -10.090 20.712 1.00 50.72 151 LEU A CA 1
ATOM 1187 C C . LEU A 1 151 ? 32.851 -8.949 19.972 1.00 50.72 151 LEU A C 1
ATOM 1189 O O . LEU A 1 151 ? 33.143 -9.058 18.782 1.00 50.72 151 LEU A O 1
ATOM 1193 N N . SER A 1 152 ? 33.046 -7.823 20.655 1.00 54.09 152 SER A N 1
ATOM 1194 C CA . SER A 1 152 ? 34.166 -6.955 20.343 1.00 54.09 152 SER A CA 1
ATOM 1195 C C . SER A 1 152 ? 35.355 -7.905 20.232 1.00 54.09 152 SER A C 1
ATOM 1197 O O . SER A 1 152 ? 35.613 -8.621 21.208 1.00 54.09 152 SER A O 1
ATOM 1199 N N . PRO A 1 153 ? 36.001 -8.033 19.059 1.00 54.03 153 PRO A N 1
ATOM 1200 C CA . PRO A 1 153 ? 37.143 -8.920 18.948 1.00 54.03 153 PRO A CA 1
ATOM 1201 C C . PRO A 1 153 ? 38.133 -8.504 20.041 1.00 54.03 153 PRO A C 1
ATOM 1203 O O . PRO A 1 153 ? 38.410 -7.306 20.169 1.00 54.03 153 PRO A O 1
ATOM 1206 N N . PRO A 1 154 ? 38.595 -9.436 20.895 1.00 48.53 154 PRO A N 1
ATOM 1207 C CA . PRO A 1 154 ? 39.535 -9.078 21.938 1.00 48.53 154 PRO A CA 1
ATOM 1208 C C . PRO A 1 154 ? 40.751 -8.434 21.269 1.00 48.53 154 PRO A C 1
ATOM 1210 O O . PRO A 1 154 ? 41.280 -8.962 20.293 1.00 48.53 154 PRO A O 1
ATOM 1213 N N . LEU A 1 155 ? 41.182 -7.278 21.771 1.00 54.84 155 LEU A N 1
ATOM 1214 C CA . LEU A 1 155 ? 42.482 -6.705 21.433 1.00 54.84 155 LEU A CA 1
ATOM 1215 C C . LEU A 1 155 ? 43.546 -7.541 22.156 1.00 54.84 155 LEU A C 1
ATOM 1217 O O . LEU A 1 155 ? 44.073 -7.132 23.186 1.00 54.84 155 LEU A O 1
ATOM 1221 N N . TRP A 1 156 ? 43.805 -8.754 21.671 1.00 49.03 156 TRP A N 1
ATOM 1222 C CA . TRP A 1 156 ? 45.001 -9.498 22.055 1.00 49.03 156 TRP A CA 1
ATOM 1223 C C . TRP A 1 156 ? 46.147 -9.059 21.135 1.00 49.03 156 TRP A C 1
ATOM 1225 O O . TRP A 1 156 ? 45.933 -8.878 19.932 1.00 49.03 156 TRP A O 1
ATOM 1235 N N . PRO A 1 157 ? 47.354 -8.826 21.672 1.00 47.25 157 PRO A N 1
ATOM 1236 C CA . PRO A 1 157 ? 48.483 -8.421 20.855 1.00 47.25 157 PRO A CA 1
ATOM 1237 C C . PRO A 1 157 ? 48.900 -9.603 19.974 1.00 47.25 157 PRO A C 1
ATOM 1239 O O . PRO A 1 157 ? 49.053 -10.727 20.452 1.00 47.25 157 PRO A O 1
ATOM 1242 N N . LEU A 1 158 ? 49.074 -9.349 18.677 1.00 51.09 158 LEU A N 1
ATOM 1243 C CA . LEU A 1 158 ? 49.677 -10.304 17.753 1.00 51.09 158 LEU A CA 1
ATOM 1244 C C . LEU A 1 158 ? 51.141 -10.515 18.156 1.00 51.09 158 LEU A C 1
ATOM 1246 O O . LEU A 1 158 ? 52.002 -9.710 17.806 1.00 51.09 158 LEU A O 1
ATOM 1250 N N . SER A 1 159 ? 51.420 -11.604 18.867 1.00 52.91 159 SER A N 1
ATOM 1251 C CA . SER A 1 159 ? 52.773 -12.145 18.992 1.00 52.91 159 SER A CA 1
ATOM 1252 C C . SER A 1 159 ? 52.905 -13.319 18.019 1.00 52.91 159 SER A C 1
ATOM 1254 O O . SER A 1 159 ? 52.193 -14.313 18.174 1.00 52.91 159 SER A O 1
ATOM 1256 N N . PRO A 1 160 ? 53.762 -13.218 16.991 1.00 57.53 160 PRO A N 1
ATOM 1257 C CA . PRO A 1 160 ? 53.967 -14.282 16.023 1.00 57.53 160 PRO A CA 1
ATOM 1258 C C . PRO A 1 160 ? 55.024 -15.241 16.561 1.00 57.53 160 PRO A C 1
ATOM 1260 O O . PRO A 1 160 ? 56.138 -14.793 16.797 1.00 57.53 160 PRO A O 1
ATOM 1263 N N . LEU A 1 161 ? 54.676 -16.515 16.747 1.00 53.19 161 LEU A N 1
ATOM 1264 C CA . LEU A 1 161 ? 55.556 -17.695 16.690 1.00 53.19 161 LEU A CA 1
ATOM 1265 C C . LEU A 1 161 ? 54.754 -18.902 17.190 1.00 53.19 161 LEU A C 1
ATOM 1267 O O . LEU A 1 161 ? 54.473 -18.981 18.375 1.00 53.19 161 LEU A O 1
ATOM 1271 N N . ASP A 1 162 ? 54.326 -19.762 16.262 1.00 49.34 162 ASP A N 1
ATOM 1272 C CA . ASP A 1 162 ? 54.367 -21.232 16.377 1.00 49.34 162 ASP A CA 1
ATOM 1273 C C . ASP A 1 162 ? 53.593 -21.870 15.209 1.00 49.34 162 ASP A C 1
ATOM 1275 O O . ASP A 1 162 ? 52.398 -22.156 15.278 1.00 49.34 162 ASP A O 1
ATOM 1279 N N . TRP A 1 163 ? 54.288 -22.072 14.085 1.00 44.12 163 TRP A N 1
ATOM 1280 C CA . TRP A 1 163 ? 53.948 -23.121 13.121 1.00 44.12 163 TRP A CA 1
ATOM 1281 C C . TRP A 1 163 ? 55.240 -23.661 12.480 1.00 44.12 163 TRP A C 1
ATOM 1283 O O . TRP A 1 163 ? 55.938 -22.920 11.790 1.00 44.12 163 TRP A O 1
ATOM 1293 N N . ARG A 1 164 ? 55.488 -24.972 12.673 1.00 41.03 164 ARG A N 1
ATOM 1294 C CA . ARG A 1 164 ? 56.669 -25.813 12.316 1.00 41.03 164 ARG A CA 1
ATOM 1295 C C . ARG A 1 164 ? 57.783 -25.770 13.378 1.00 41.03 164 ARG A C 1
ATOM 1297 O O . ARG A 1 164 ? 58.330 -24.704 13.608 1.00 41.03 164 ARG A O 1
ATOM 1304 N N . MET A 1 165 ? 58.200 -26.864 14.025 1.00 36.00 165 MET A N 1
ATOM 1305 C CA . MET A 1 165 ? 58.182 -28.309 13.713 1.00 36.00 165 MET A CA 1
ATOM 1306 C C . MET A 1 165 ? 57.842 -29.152 14.941 1.00 36.00 165 MET A C 1
ATOM 1308 O O . MET A 1 165 ? 58.215 -28.725 16.053 1.00 36.00 165 MET A O 1
#

Organism: Geodia barretti (NCBI:txid519541)

InterPro domains:
  IPR001293 Zinc finger, TRAF-type [PF02176] (59-115)
  IPR001293 Zinc finger, TRAF-type [PS50145] (59-122)
  IPR013010 Zinc finger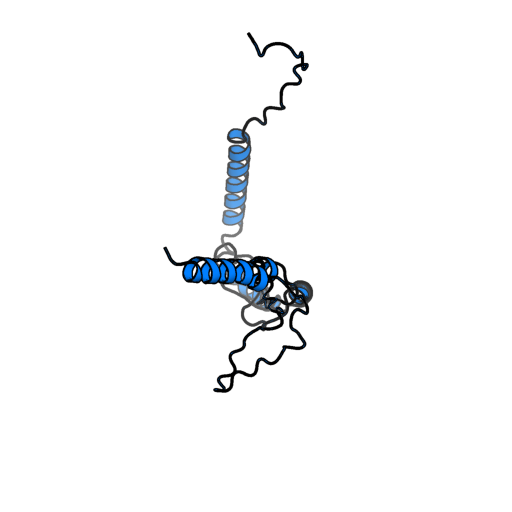, SIAH-type [PS51081] (35-121)
  IPR013083 Zinc finger, RING/FYVE/PHD-type [G3DSA:3.30.40.10] (41-77)
  IPR013083 Zinc finger, RING/FYVE/PHD-type [G3DSA:3.30.40.10] (78-116)

Sequence (165 aa):
MDSTKLSLLVRNLAVAEEVGELLDSLSIRLQKLASALGTFEVDPNGCPAKIKLGKRGEHEKECGYAPVYCPNSSVCGKMLRSELDEHRKTCQYQRCPHYKYNCRFQGTPEEIEGHLNTCKYEGVKGFLQQVEGEVKMLRGSWRRETAPFTLSPPLWPLSPLDWRM

Secondary structure (DSSP, 8-state):
--HHHHHHHHHHHHHHHHGGG-EEETT--------SS------TTS---EEEGGGHHHHHHH-TTSEEE-SS-TTS-EEEHHHHHHHHHH-S-EE-GGGGGT---EE-HHHHHHHHTT-TTTTTHHHHHHHHHHHHHHHHHHHHHSS----PPP-----------

Foldseek 3Di:
DDPVVVVVVVVVVVVVVVVQFPFDQQQDPPPPPVDPDDDGDRDPLGRRDGDGPVCVVVCLVVPQSHWDQAPADNPGDIDGNVCNVVCVVVPQKGAAPCVVVVRRDIGGPVVNVVVLVVPPCNVVVVVVVVVVVVVVVVVVVCCVVPVPPPPPPDPDDDDDDDDDD